Protein AF-A0ABD0N0X2-F1 (afdb_monomer_lite)

pLDDT: mean 86.18, std 8.0, range [65.88, 95.5]

Foldseek 3Di:
DVVVLPPAQAEEAPCVVVCVVVVHDDPPVSYHHQQLDPVNCVVQVHDNPGGDDPVSD

Organism: Cirrhinus mrigala (NCBI:txid683832)

Structure (mmCIF, N/CA/C/O backbone):
data_AF-A0ABD0N0X2-F1
#
_entry.id   AF-A0ABD0N0X2-F1
#
loop_
_atom_site.group_PDB
_atom_site.id
_atom_site.type_symbol
_atom_site.label_atom_id
_atom_site.label_alt_id
_atom_site.label_comp_id
_atom_site.label_asym_id
_atom_site.label_entity_id
_atom_site.label_seq_id
_atom_site.pdbx_PDB_ins_code
_atom_site.Cartn_x
_atom_site.Cartn_y
_atom_site.Cartn_z
_atom_site.occupancy
_atom_site.B_iso_or_equiv
_atom_site.auth_seq_id
_atom_site.auth_comp_id
_atom_site.auth_asym_id
_atom_site.auth_atom_id
_atom_site.pdbx_PDB_model_num
ATOM 1 N N . ILE A 1 1 ? -0.501 -2.879 15.996 1.00 77.75 1 ILE A N 1
ATOM 2 C CA . ILE A 1 1 ? -0.142 -2.336 14.661 1.00 77.75 1 ILE A CA 1
ATOM 3 C C . ILE A 1 1 ? -1.286 -1.538 14.024 1.00 77.75 1 ILE A C 1
ATOM 5 O O . ILE A 1 1 ? -1.029 -0.456 13.523 1.00 77.75 1 ILE A O 1
ATOM 9 N N . VAL A 1 2 ? -2.542 -2.001 14.103 1.00 81.88 2 VAL A N 1
ATOM 10 C CA . VAL A 1 2 ? -3.706 -1.335 13.478 1.00 81.88 2 VAL A CA 1
ATOM 11 C C . VAL A 1 2 ? -3.853 0.135 13.899 1.00 81.88 2 VAL A C 1
ATOM 13 O O . VAL A 1 2 ? -3.967 0.986 13.028 1.00 81.88 2 VAL A O 1
ATOM 16 N N . ASN A 1 3 ? -3.699 0.461 15.191 1.00 86.56 3 ASN A N 1
ATOM 17 C CA . ASN A 1 3 ? -3.738 1.854 15.674 1.00 86.56 3 ASN A CA 1
ATOM 18 C C . ASN A 1 3 ? -2.709 2.786 15.016 1.00 86.56 3 ASN A C 1
ATOM 20 O O . ASN A 1 3 ? -2.936 3.988 14.948 1.00 86.56 3 ASN A O 1
ATOM 24 N N . ILE A 1 4 ? -1.581 2.252 14.540 1.00 87.19 4 ILE A N 1
ATOM 25 C CA . ILE A 1 4 ? -0.544 3.041 13.862 1.00 87.19 4 ILE A CA 1
ATOM 26 C C . ILE A 1 4 ? -1.000 3.401 12.442 1.00 87.19 4 ILE A C 1
ATOM 28 O O . ILE A 1 4 ? -0.646 4.460 11.931 1.00 87.19 4 ILE A O 1
ATOM 32 N N . LEU A 1 5 ? -1.791 2.527 11.816 1.00 87.69 5 LEU A N 1
ATOM 33 C CA . LEU A 1 5 ? -2.288 2.671 10.447 1.00 87.69 5 LEU A CA 1
ATOM 34 C C . LEU A 1 5 ? -3.573 3.511 10.374 1.00 87.69 5 LEU A C 1
ATOM 36 O O . LEU A 1 5 ? -3.885 4.069 9.323 1.00 87.69 5 LEU A O 1
ATOM 40 N N . THR A 1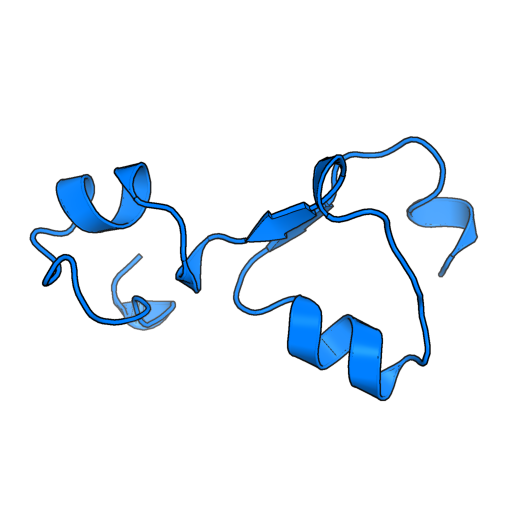 6 ? -4.311 3.625 11.481 1.00 88.62 6 THR A N 1
ATOM 41 C CA . THR A 1 6 ? -5.561 4.388 11.556 1.00 88.62 6 THR A CA 1
ATOM 42 C C . THR A 1 6 ? -5.359 5.839 11.110 1.00 88.62 6 THR A C 1
ATOM 44 O O . THR A 1 6 ? -4.526 6.565 11.651 1.00 88.62 6 THR A O 1
ATOM 47 N N . GLY A 1 7 ? -6.136 6.265 10.109 1.00 89.25 7 GLY A N 1
ATOM 48 C CA . GLY A 1 7 ? -6.105 7.631 9.578 1.00 89.25 7 GLY A CA 1
ATOM 49 C C . GLY A 1 7 ? -4.881 7.971 8.719 1.00 89.25 7 GLY A C 1
ATOM 50 O O . GLY A 1 7 ? -4.709 9.134 8.360 1.00 89.25 7 GLY A O 1
ATOM 51 N N . LYS A 1 8 ? -4.028 6.995 8.377 1.00 92.44 8 LYS A N 1
ATOM 52 C CA . LYS A 1 8 ? -2.844 7.207 7.531 1.00 92.44 8 LYS A CA 1
ATOM 53 C C . LYS A 1 8 ? -3.001 6.532 6.173 1.00 92.44 8 LYS A C 1
ATOM 55 O O . LYS A 1 8 ? -3.552 5.440 6.070 1.00 92.44 8 LYS A O 1
ATOM 60 N N . ILE A 1 9 ? -2.463 7.166 5.133 1.00 93.88 9 ILE A N 1
ATOM 61 C CA . ILE A 1 9 ? -2.292 6.518 3.829 1.00 93.88 9 ILE A CA 1
ATOM 62 C C . ILE A 1 9 ? -1.087 5.585 3.926 1.00 93.88 9 ILE A C 1
ATOM 64 O O . ILE A 1 9 ? -0.001 6.005 4.325 1.00 93.88 9 ILE A O 1
ATOM 68 N N . ILE A 1 10 ? -1.283 4.323 3.560 1.00 93.94 10 ILE A N 1
ATOM 69 C CA . ILE A 1 10 ? -0.255 3.292 3.625 1.00 93.94 10 ILE A CA 1
ATOM 70 C C . ILE A 1 10 ? 0.379 3.160 2.247 1.00 93.94 10 ILE A C 1
ATOM 72 O O . ILE A 1 10 ? -0.301 2.851 1.269 1.00 93.94 10 ILE A O 1
ATOM 76 N N . VAL A 1 11 ? 1.685 3.393 2.176 1.00 93.38 11 VAL A N 1
ATOM 77 C CA . VAL A 1 11 ? 2.480 3.260 0.952 1.00 93.38 11 VAL A CA 1
ATOM 78 C C . VAL A 1 11 ? 3.481 2.135 1.170 1.00 93.38 11 VAL A C 1
ATOM 80 O O . VAL A 1 11 ? 4.153 2.094 2.197 1.00 93.38 11 VAL A O 1
ATOM 83 N N . GLY A 1 12 ? 3.592 1.224 0.211 1.00 92.81 12 GLY A N 1
ATOM 84 C CA . GLY A 1 12 ? 4.560 0.135 0.282 1.00 92.81 12 GLY A CA 1
ATOM 85 C C . GLY A 1 12 ? 4.489 -0.768 -0.938 1.00 92.81 12 GLY A C 1
ATOM 86 O O . GLY A 1 12 ? 3.713 -0.513 -1.855 1.00 92.81 12 GLY A O 1
ATOM 87 N N . HIS A 1 13 ? 5.315 -1.809 -0.961 1.00 93.81 13 HIS A N 1
ATOM 88 C CA . HIS A 1 13 ? 5.440 -2.707 -2.102 1.00 93.81 13 HIS A CA 1
ATOM 89 C C . HIS A 1 13 ? 4.730 -4.033 -1.848 1.00 93.81 13 HIS A C 1
ATOM 91 O O . HIS A 1 13 ? 5.129 -4.759 -0.944 1.00 93.81 13 HIS A O 1
ATOM 97 N N . ALA A 1 14 ? 3.719 -4.359 -2.655 1.00 92.69 14 ALA A N 1
ATOM 98 C CA . ALA A 1 14 ? 2.934 -5.588 -2.522 1.00 92.69 14 ALA A CA 1
ATOM 99 C C . ALA A 1 14 ? 2.296 -5.773 -1.126 1.00 92.69 14 ALA A C 1
ATOM 101 O O . ALA A 1 14 ? 2.073 -6.904 -0.688 1.00 92.69 14 ALA A O 1
ATOM 102 N N . VAL A 1 15 ? 1.949 -4.660 -0.462 1.00 92.44 15 VAL A N 1
ATOM 103 C CA . VAL A 1 15 ? 1.449 -4.598 0.932 1.00 92.44 15 VAL A CA 1
ATOM 104 C C . VAL A 1 15 ? 0.143 -5.355 1.149 1.00 92.44 15 VAL A C 1
ATOM 106 O O . VAL A 1 15 ? -0.219 -5.691 2.274 1.00 92.44 15 VAL A O 1
ATOM 109 N N . PHE A 1 16 ? -0.573 -5.655 0.067 1.00 90.19 16 PHE A N 1
ATOM 110 C CA . PHE A 1 16 ? -1.750 -6.513 0.108 1.00 90.19 16 PHE A CA 1
ATOM 111 C C . PHE A 1 16 ? -1.439 -7.904 0.684 1.00 90.19 16 PHE A C 1
ATOM 113 O O . PHE A 1 16 ? -2.261 -8.475 1.403 1.00 90.19 16 PHE A O 1
ATOM 120 N N . ASN A 1 17 ? -0.246 -8.445 0.407 1.00 91.81 17 ASN A N 1
ATOM 121 C CA . ASN A 1 17 ? 0.173 -9.735 0.951 1.00 91.81 17 ASN A CA 1
ATOM 122 C C . ASN A 1 17 ? 0.362 -9.660 2.469 1.00 91.81 17 ASN A C 1
ATOM 124 O O . ASN A 1 17 ? -0.116 -10.542 3.181 1.00 91.81 17 ASN A O 1
ATOM 128 N N . ASP A 1 18 ? 0.991 -8.592 2.959 1.00 92.50 18 ASP A N 1
ATOM 129 C CA . ASP A 1 18 ? 1.187 -8.339 4.385 1.00 92.50 18 ASP A CA 1
ATOM 130 C C . ASP A 1 18 ? -0.152 -8.198 5.111 1.00 92.50 18 ASP A C 1
ATOM 132 O O . ASP A 1 18 ? -0.376 -8.846 6.132 1.00 92.50 18 ASP A O 1
ATOM 136 N N . PHE A 1 19 ? -1.090 -7.423 4.555 1.00 92.25 19 PHE A N 1
ATOM 137 C CA . PHE A 1 19 ? -2.433 -7.280 5.122 1.00 92.25 19 PHE A CA 1
ATOM 138 C C . PHE A 1 19 ? -3.174 -8.613 5.217 1.00 92.25 19 PHE A C 1
ATOM 140 O O . PHE A 1 19 ? -3.829 -8.874 6.226 1.00 92.25 19 PHE A O 1
ATOM 147 N N . ARG A 1 20 ? -3.026 -9.481 4.209 1.00 92.75 20 ARG A N 1
ATOM 148 C CA . ARG A 1 20 ? -3.637 -10.814 4.209 1.00 92.75 20 ARG A CA 1
ATOM 149 C C . ARG A 1 20 ? -3.054 -11.717 5.297 1.00 92.75 20 ARG A C 1
ATOM 151 O O . ARG A 1 20 ? -3.812 -12.421 5.952 1.00 92.75 20 ARG A O 1
ATOM 158 N N . VAL A 1 21 ? -1.737 -11.685 5.514 1.00 95.50 21 VAL A N 1
ATOM 159 C CA . VAL A 1 21 ? -1.072 -12.467 6.576 1.00 95.50 21 VAL A CA 1
ATOM 160 C C . VAL A 1 21 ? -1.426 -11.935 7.965 1.00 95.50 21 VAL A C 1
ATOM 162 O O . VAL A 1 21 ? -1.662 -12.712 8.885 1.00 95.50 21 VAL A O 1
ATOM 165 N N . LEU A 1 22 ? -1.499 -10.613 8.116 1.00 92.31 22 LEU A N 1
ATOM 166 C CA . LEU A 1 22 ? -1.818 -9.955 9.384 1.00 92.31 22 LEU A CA 1
ATOM 167 C C . LEU A 1 22 ? -3.326 -9.902 9.683 1.00 92.31 22 LEU A C 1
ATOM 169 O O . LEU A 1 22 ? -3.713 -9.408 10.741 1.00 92.31 22 LEU A O 1
ATOM 173 N N . ASN A 1 23 ? -4.169 -10.388 8.766 1.00 91.81 23 ASN A N 1
ATOM 174 C CA . ASN A 1 23 ? -5.629 -10.310 8.825 1.00 91.81 23 ASN A CA 1
ATOM 175 C C . ASN A 1 23 ? -6.149 -8.876 9.075 1.00 91.81 23 ASN A C 1
ATOM 177 O O . ASN A 1 23 ? -7.059 -8.645 9.872 1.00 91.81 23 ASN A O 1
ATOM 181 N N . ILE A 1 24 ? -5.535 -7.894 8.409 1.00 91.00 24 ILE A N 1
ATOM 182 C CA . ILE A 1 24 ? -5.897 -6.475 8.500 1.00 91.00 24 ILE A CA 1
ATOM 183 C C . ILE A 1 24 ? -6.672 -6.092 7.243 1.00 91.00 24 ILE A C 1
ATOM 185 O O . ILE A 1 24 ? -6.216 -6.324 6.129 1.00 91.00 24 ILE A O 1
ATOM 189 N N . SER A 1 25 ? -7.824 -5.448 7.416 1.00 90.12 25 SER A N 1
ATOM 190 C CA . SER A 1 25 ? -8.593 -4.883 6.306 1.00 90.12 25 SER A CA 1
ATOM 191 C C . SER A 1 25 ? -8.414 -3.371 6.261 1.00 90.12 25 SER A C 1
ATOM 193 O O . SER A 1 25 ? -8.785 -2.671 7.202 1.00 90.12 25 SER A O 1
ATOM 195 N N . VAL A 1 26 ? -7.852 -2.865 5.163 1.00 89.00 26 VAL A N 1
ATOM 196 C CA . VAL A 1 26 ? -7.705 -1.427 4.906 1.00 89.00 26 VAL A CA 1
ATOM 197 C C . VAL A 1 26 ? -8.430 -1.085 3.601 1.00 89.00 26 VAL A C 1
ATOM 199 O O . VAL A 1 26 ? -8.259 -1.803 2.614 1.00 89.00 26 VAL A O 1
ATOM 2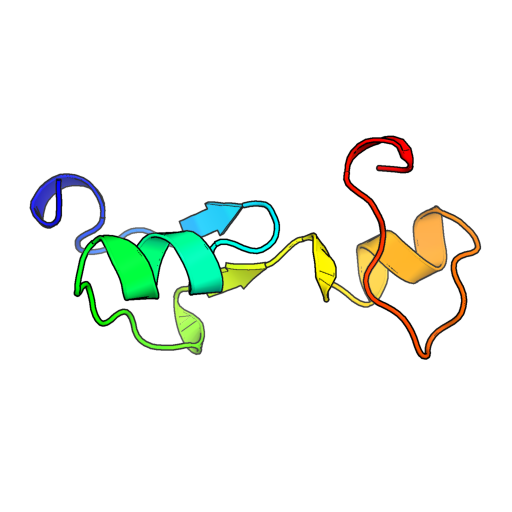02 N N . PRO A 1 27 ? -9.236 -0.007 3.555 1.00 90.81 27 PRO A N 1
ATOM 203 C CA . PRO A 1 27 ? -9.889 0.426 2.325 1.00 90.81 27 PRO A CA 1
ATOM 204 C C . PRO A 1 27 ? -8.875 0.672 1.190 1.00 90.81 27 PRO A C 1
ATOM 206 O O . PRO A 1 27 ? -7.875 1.351 1.430 1.00 90.81 27 PRO A O 1
ATOM 209 N N . PRO A 1 28 ? -9.133 0.229 -0.058 1.00 87.25 28 PRO A N 1
ATOM 210 C CA . PRO A 1 28 ? -8.193 0.384 -1.177 1.00 87.25 28 PRO A CA 1
ATOM 211 C C . PRO A 1 28 ? -7.746 1.830 -1.428 1.00 87.25 28 PRO A C 1
ATOM 213 O O . PRO A 1 28 ? -6.601 2.084 -1.776 1.00 87.25 28 PRO A O 1
ATOM 216 N N . GLN A 1 29 ? -8.631 2.797 -1.184 1.00 90.31 29 GLN A N 1
ATOM 217 C CA . GLN A 1 29 ? -8.354 4.235 -1.287 1.00 90.31 29 GLN A CA 1
ATOM 218 C C . GLN A 1 29 ? -7.275 4.749 -0.316 1.00 90.31 29 GLN A C 1
ATOM 220 O O . GLN A 1 29 ? -6.654 5.781 -0.574 1.00 90.31 29 GLN A O 1
ATOM 225 N N . MET A 1 30 ? -7.035 4.030 0.785 1.00 93.00 30 MET A N 1
ATOM 226 C CA . MET A 1 30 ? -5.983 4.327 1.759 1.00 93.00 30 MET A CA 1
ATOM 227 C C . MET A 1 30 ? -4.671 3.591 1.465 1.00 93.00 30 MET A C 1
ATOM 229 O O . MET A 1 30 ? -3.697 3.788 2.188 1.00 93.00 30 MET A O 1
ATOM 233 N N . ILE A 1 31 ? -4.623 2.763 0.420 1.00 92.94 31 ILE A N 1
ATOM 234 C CA . ILE A 1 31 ? -3.454 1.965 0.053 1.00 92.94 31 ILE A CA 1
ATOM 235 C C . ILE A 1 31 ? -2.858 2.525 -1.240 1.00 92.94 31 ILE A C 1
ATOM 237 O O . ILE A 1 31 ? -3.543 2.713 -2.244 1.00 92.94 31 ILE A O 1
ATOM 241 N N . ARG A 1 32 ? -1.551 2.775 -1.236 1.00 92.94 32 ARG A N 1
ATOM 242 C CA . ARG A 1 32 ? -0.773 3.172 -2.412 1.00 92.94 32 ARG A CA 1
ATOM 243 C C . ARG A 1 32 ? 0.321 2.142 -2.637 1.00 92.94 32 ARG A C 1
ATOM 245 O O . ARG A 1 32 ? 1.434 2.275 -2.134 1.00 92.94 32 ARG A O 1
ATOM 252 N N . ASP A 1 33 ? -0.025 1.094 -3.374 1.00 91.38 33 ASP A N 1
ATOM 253 C CA . ASP A 1 33 ? 0.914 0.017 -3.665 1.00 91.38 33 ASP A CA 1
ATOM 254 C C . ASP A 1 33 ? 1.886 0.416 -4.787 1.00 91.38 33 ASP A C 1
ATOM 256 O O . ASP A 1 33 ? 1.483 0.784 -5.897 1.00 91.38 33 ASP A O 1
ATOM 260 N N . THR A 1 34 ? 3.182 0.356 -4.494 1.00 91.25 34 THR A N 1
ATOM 261 C CA . THR A 1 34 ? 4.242 0.712 -5.436 1.00 91.25 34 THR A CA 1
ATOM 262 C C . THR A 1 34 ? 4.453 -0.359 -6.502 1.00 91.25 34 THR A C 1
ATOM 264 O O . THR A 1 34 ? 4.876 -0.021 -7.606 1.00 91.25 34 THR A O 1
ATOM 267 N N . CYS A 1 35 ? 4.108 -1.628 -6.239 1.00 87.56 35 CYS A N 1
ATOM 268 C CA . CYS A 1 35 ? 4.297 -2.710 -7.209 1.00 87.56 35 CYS A CA 1
ATOM 269 C C . CYS A 1 35 ? 3.342 -2.588 -8.409 1.00 87.56 35 CYS A C 1
ATOM 271 O O . CYS A 1 35 ? 3.710 -2.951 -9.529 1.00 87.56 35 CYS A O 1
ATOM 273 N N . SER A 1 36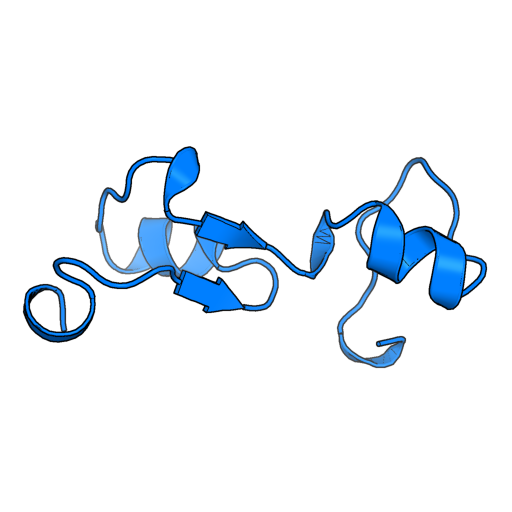 ? 2.144 -2.028 -8.196 1.00 86.06 36 SER A N 1
ATOM 274 C CA . SER A 1 36 ? 1.111 -1.813 -9.219 1.00 86.06 36 SER A CA 1
ATOM 275 C C . SER A 1 36 ? 0.986 -0.355 -9.675 1.00 86.06 36 SER A C 1
ATOM 277 O O . SER A 1 36 ? 0.133 -0.043 -10.507 1.00 86.06 36 SER A O 1
ATOM 279 N N . SER A 1 37 ? 1.808 0.555 -9.148 1.00 88.50 37 SER A N 1
ATOM 280 C CA . SER A 1 37 ? 1.742 1.977 -9.494 1.00 88.50 37 SER A CA 1
ATOM 281 C C . SER A 1 37 ? 2.118 2.212 -10.957 1.00 88.50 37 SER A C 1
ATOM 283 O O . SER A 1 37 ? 3.240 1.937 -11.382 1.00 88.50 37 SER A O 1
ATOM 285 N N . ARG A 1 38 ? 1.181 2.763 -11.740 1.00 86.81 38 ARG A N 1
ATOM 286 C CA . ARG A 1 38 ? 1.399 3.096 -13.156 1.00 86.81 38 ARG A CA 1
ATOM 287 C C . ARG A 1 38 ? 2.553 4.082 -13.348 1.00 86.81 38 ARG A C 1
ATOM 289 O O . ARG A 1 38 ? 3.394 3.845 -14.204 1.00 86.81 38 ARG A O 1
ATOM 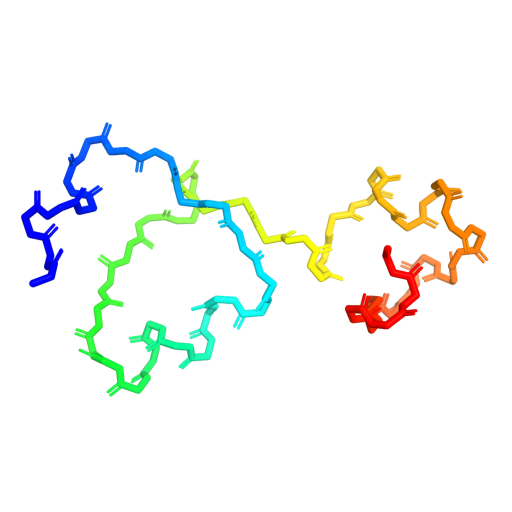296 N N . LEU A 1 39 ? 2.621 5.121 -12.517 1.00 87.56 39 LEU A N 1
ATOM 297 C CA . LEU A 1 39 ? 3.666 6.143 -12.592 1.00 87.56 39 LEU A CA 1
ATOM 298 C C . LEU A 1 39 ? 5.064 5.539 -1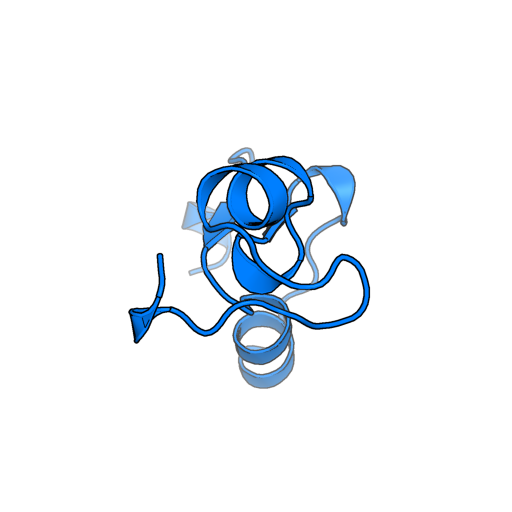2.392 1.00 87.56 39 LEU A C 1
ATOM 300 O O . LEU A 1 39 ? 5.978 5.812 -13.162 1.00 87.56 39 LEU A O 1
ATOM 304 N N . LEU A 1 40 ? 5.222 4.669 -11.388 1.00 85.81 40 LEU A N 1
ATOM 305 C CA . LEU A 1 40 ? 6.512 4.026 -11.110 1.00 85.81 40 LEU A CA 1
ATOM 306 C C . LEU A 1 40 ? 6.926 3.075 -12.236 1.00 85.81 40 LEU A C 1
ATOM 308 O O . LEU A 1 40 ? 8.111 2.914 -12.500 1.00 85.81 40 LEU A O 1
ATOM 312 N N . ARG A 1 41 ? 5.962 2.480 -12.938 1.00 84.25 41 ARG A N 1
ATOM 313 C CA . ARG A 1 41 ? 6.223 1.611 -14.094 1.00 84.25 41 ARG A CA 1
ATOM 314 C C . ARG A 1 41 ? 6.700 2.393 -15.302 1.00 84.25 41 ARG A C 1
ATOM 316 O O . ARG A 1 41 ? 7.648 1.966 -15.951 1.00 84.25 41 ARG A O 1
ATOM 323 N N . GLU A 1 42 ? 6.054 3.521 -15.574 1.00 86.19 42 GLU A N 1
ATOM 324 C CA . GLU A 1 42 ? 6.438 4.431 -16.653 1.00 86.19 42 GLU A CA 1
ATOM 325 C C . GLU A 1 42 ? 7.848 4.994 -16.418 1.00 86.19 42 GLU A C 1
ATOM 327 O O . GLU A 1 42 ? 8.646 5.010 -17.350 1.00 86.19 42 GLU A O 1
ATOM 332 N N . LEU A 1 43 ? 8.194 5.338 -15.170 1.00 85.25 43 LEU A N 1
ATOM 333 C CA . LEU A 1 43 ? 9.533 5.820 -14.801 1.00 85.25 43 LEU A CA 1
ATOM 334 C C . LEU A 1 43 ? 10.655 4.791 -15.011 1.00 85.25 43 LEU A C 1
ATOM 336 O O . LEU A 1 43 ? 11.777 5.176 -15.315 1.00 85.25 43 LEU A O 1
ATOM 340 N N . HIS A 1 44 ? 10.367 3.498 -14.856 1.00 80.81 44 HIS A N 1
ATOM 341 C CA . HIS A 1 44 ? 11.373 2.428 -14.927 1.00 80.81 44 HIS A CA 1
ATOM 342 C C . HIS A 1 44 ? 11.313 1.635 -16.241 1.00 80.81 44 HIS A C 1
ATOM 344 O O . HIS A 1 44 ? 11.763 0.488 -16.296 1.00 80.81 44 HIS A O 1
ATOM 350 N N . ASN A 1 45 ? 10.707 2.212 -17.289 1.00 70.06 45 ASN A N 1
ATOM 351 C CA . ASN A 1 45 ? 10.512 1.593 -18.608 1.00 70.06 45 ASN A CA 1
ATOM 352 C C . ASN A 1 45 ? 9.892 0.181 -18.518 1.00 70.06 45 ASN A C 1
ATOM 354 O O . ASN A 1 45 ? 10.139 -0.696 -19.350 1.00 70.06 45 ASN A O 1
ATOM 358 N N . GLY A 1 46 ? 9.102 -0.061 -17.470 1.00 65.88 46 GLY A N 1
ATOM 359 C CA . GLY A 1 46 ? 8.496 -1.350 -17.190 1.00 65.88 46 GLY A CA 1
ATOM 360 C C . GLY A 1 46 ? 7.306 -1.604 -18.108 1.00 65.88 46 GLY A C 1
ATOM 361 O O . GLY A 1 46 ? 6.534 -0.700 -18.421 1.00 65.88 46 GLY A O 1
ATOM 362 N N . SER A 1 47 ? 7.111 -2.861 -18.513 1.00 65.94 47 SER A N 1
ATOM 363 C CA . SER A 1 47 ? 5.909 -3.255 -19.252 1.00 65.94 47 SER A CA 1
ATOM 364 C C . SER A 1 47 ? 4.652 -2.886 -18.459 1.00 65.94 47 SER A C 1
ATOM 366 O O . SER A 1 47 ? 4.506 -3.265 -17.292 1.00 65.94 47 SER A O 1
ATOM 368 N N . THR A 1 48 ? 3.703 -2.208 -19.113 1.00 66.00 48 THR A N 1
ATOM 369 C CA . THR A 1 48 ? 2.426 -1.773 -18.524 1.00 66.00 48 THR A CA 1
ATOM 370 C C . THR A 1 48 ? 1.488 -2.925 -18.159 1.00 66.00 48 THR A C 1
ATOM 372 O O . THR A 1 48 ? 0.396 -2.684 -17.632 1.00 66.00 48 THR A O 1
ATOM 375 N N . ARG A 1 49 ? 1.940 -4.181 -18.276 1.00 66.25 49 ARG A N 1
ATOM 376 C CA . ARG A 1 49 ? 1.181 -5.388 -17.921 1.00 66.25 49 ARG A CA 1
ATOM 377 C C . ARG A 1 49 ? 1.628 -6.123 -16.651 1.00 66.25 49 ARG A C 1
ATOM 379 O O . ARG A 1 49 ? 0.821 -6.868 -16.114 1.00 66.25 49 ARG A O 1
ATOM 386 N N . CYS A 1 50 ? 2.834 -5.885 -16.123 1.00 68.56 50 CYS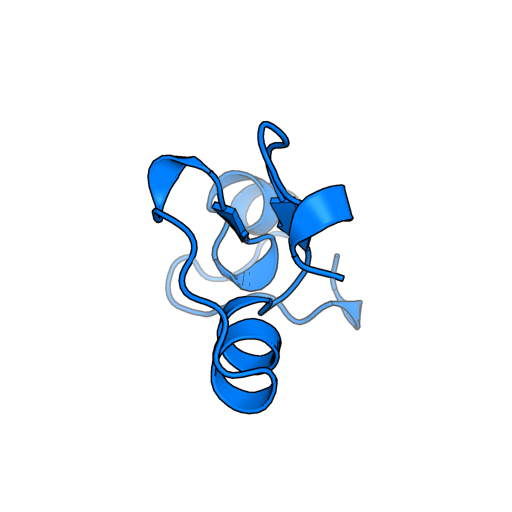 A N 1
ATOM 387 C CA . CYS A 1 50 ? 3.338 -6.616 -14.944 1.00 68.56 50 CYS A CA 1
ATOM 388 C C . CYS A 1 50 ? 3.627 -5.702 -13.745 1.00 68.56 50 CYS A C 1
ATOM 390 O O . CYS A 1 50 ? 3.905 -4.512 -13.924 1.00 68.56 50 CYS A O 1
ATOM 392 N N . SER A 1 51 ? 3.564 -6.258 -12.532 1.00 75.62 51 SER A N 1
ATOM 393 C CA . SER A 1 51 ? 4.064 -5.604 -11.321 1.00 75.62 51 SER A CA 1
ATOM 394 C C . SER A 1 51 ? 5.580 -5.430 -11.405 1.00 75.62 51 SER A C 1
ATOM 396 O O . SER A 1 51 ? 6.285 -6.309 -11.909 1.00 75.62 51 SER A O 1
ATOM 398 N N . VAL A 1 52 ? 6.094 -4.300 -10.928 1.00 82.12 52 VAL A N 1
ATOM 399 C CA . VAL A 1 52 ? 7.545 -4.060 -10.907 1.00 82.12 52 VAL A CA 1
ATOM 400 C C . VAL A 1 52 ? 8.139 -4.775 -9.703 1.00 82.12 52 VAL A C 1
ATOM 402 O O . VAL A 1 52 ? 7.517 -4.819 -8.651 1.00 82.12 52 VAL A O 1
ATOM 405 N N . SER A 1 53 ? 9.331 -5.347 -9.850 1.00 83.50 53 SER A N 1
ATOM 406 C CA . SER A 1 53 ? 10.097 -5.858 -8.709 1.00 83.50 53 SER A CA 1
ATOM 407 C C . SER A 1 53 ? 10.682 -4.688 -7.928 1.00 83.50 53 SER A C 1
ATOM 409 O O . SER A 1 53 ? 11.248 -3.794 -8.547 1.00 83.50 53 SER A O 1
ATOM 411 N N . LEU A 1 54 ? 10.671 -4.743 -6.596 1.00 85.88 54 LEU A N 1
ATOM 412 C CA . LEU A 1 54 ? 11.290 -3.712 -5.757 1.00 85.88 54 LEU A CA 1
ATOM 413 C C . LEU A 1 54 ? 12.764 -3.444 -6.110 1.00 85.88 54 LEU A C 1
ATOM 415 O O . LEU A 1 54 ? 13.186 -2.305 -6.090 1.00 85.88 54 LEU A O 1
ATOM 419 N N . LYS A 1 55 ? 13.527 -4.467 -6.527 1.00 85.69 55 LYS A N 1
ATOM 420 C CA . LYS A 1 55 ? 14.923 -4.304 -7.003 1.00 85.69 55 LYS A CA 1
ATOM 421 C C . LYS A 1 55 ? 15.083 -3.412 -8.244 1.00 85.69 55 LYS A C 1
ATOM 423 O O . LYS A 1 55 ? 16.205 -3.098 -8.617 1.00 85.69 55 LYS A O 1
ATOM 428 N N . LYS A 1 56 ? 13.986 -3.148 -8.955 1.00 80.12 56 LYS A N 1
ATOM 429 C CA . LYS A 1 56 ? 13.941 -2.320 -10.162 1.00 80.12 56 LYS A CA 1
ATOM 430 C C . LYS A 1 56 ? 13.307 -0.952 -9.892 1.00 80.12 56 LYS A C 1
ATOM 432 O O . LYS A 1 56 ? 13.203 -0.201 -10.852 1.00 80.12 56 LYS A O 1
ATOM 437 N N . LEU A 1 57 ? 12.823 -0.699 -8.669 1.00 74.56 57 LEU A N 1
ATOM 438 C CA . LEU A 1 57 ? 12.401 0.622 -8.192 1.00 74.56 57 LEU A CA 1
ATOM 439 C C . LEU A 1 57 ? 13.576 1.358 -7.545 1.00 74.56 57 LEU A C 1
ATOM 441 O O . LEU A 1 57 ? 14.516 0.664 -7.095 1.00 74.56 57 LEU A O 1
#

Secondary structure (DSSP, 8-state):
-HHHHTTS-EEESSHHHHHHHTT----GGGEEESSS-HHHHHHTT--TTSPPPGGG-

Radius of gyration: 12.54 Å; chains: 1; bounding box: 25×20×35 Å

InterPro domains:
  IPR036397 Ribonuclease H superfamily [G3DSA:3.30.420.10] (1-57)

Sequence (57 aa):
IVNILTGKIIVGHAVFNDFRVLNISVPPQMIRDTCSSRLLRELHNGSTRCSVSLKKL